Protein AF-G8JPF0-F1 (afdb_monomer_lite)

Secondary structure (DSSP, 8-state):
-----TTSEEEEEEEEEP-----S-TT------EEEEEEEEEEEETT-HHHHHHHHHHHIIIIIGGGBTTEEEEE-TTSEEEEEEEGGGTHHHHHHHHHHHH--GGGGS------

Radius of gyration: 17.13 Å; chains: 1; bounding box: 38×33×63 Å

Sequence (115 aa):
MRAMSADNFYRMMILLEEAIPESKDENIKANATHDFVDEVVLPMQVDELDVLNKWFDKFDEEICLPNEGYIKYEISSDGLIVLMVSQERSSIVNQVKNFVAKNPLDNVLEEPLTD

Foldseek 3Di:
DPPPPLQFWAKEWEWEWEDDPPDVDPPDPPPGDTHTDDMDTAPDGLVPVVLVVVLVVVCCVQQCVVCPPQWDWDDDSSRYIYIYGYPVPPVSVVVVVVSSVVCRSVVVPPPPPDD

Organism: Eremothecium cymbalariae (strain CBS 270.75 / DBVPG 7215 / KCTC 17166 / NRRL Y-17582) (NCBI:txid931890)

InterPro domains:
  IPR015080 Protein of unknown function DUF1892 [PF08987] (4-103)
  IPR035946 YML108W-like superfamily [G3DSA:3.10.20.250] (4-104)
  IPR035946 YML108W-like superfamily [SSF89975] (5-103)

Structure (mmCIF, N/CA/C/O backbone):
data_AF-G8JPF0-F1
#
_entry.id   AF-G8JPF0-F1
#
loop_
_atom_site.group_PDB
_atom_site.id
_atom_site.type_symbol
_atom_site.label_atom_id
_atom_site.label_alt_id
_atom_site.label_comp_id
_atom_site.label_asym_id
_atom_site.label_entity_id
_atom_site.label_seq_id
_atom_site.pdbx_PDB_ins_code
_atom_site.Cartn_x
_atom_site.Cartn_y
_atom_site.Cartn_z
_atom_site.occupancy
_atom_site.B_iso_or_equiv
_atom_site.auth_seq_id
_atom_site.auth_comp_id
_atom_site.auth_asym_id
_atom_site.auth_atom_id
_atom_site.pdbx_PDB_model_num
ATOM 1 N N . MET A 1 1 ? 23.607 -20.120 -13.246 1.00 39.75 1 MET A N 1
ATOM 2 C CA . MET A 1 1 ? 22.231 -19.614 -13.063 1.00 39.75 1 MET A CA 1
ATOM 3 C C . MET A 1 1 ? 22.164 -19.011 -11.676 1.00 39.75 1 MET A C 1
ATOM 5 O O . MET A 1 1 ? 22.312 -19.742 -10.707 1.00 39.75 1 MET A O 1
ATOM 9 N N . ARG A 1 2 ? 22.118 -17.681 -11.582 1.00 42.62 2 ARG A N 1
ATOM 10 C CA . ARG A 1 2 ? 22.054 -16.970 -10.301 1.00 42.62 2 ARG A CA 1
ATOM 11 C C . ARG A 1 2 ? 20.626 -17.153 -9.791 1.00 42.62 2 ARG A C 1
ATOM 13 O O . ARG A 1 2 ? 19.698 -16.890 -10.552 1.00 42.62 2 ARG A O 1
ATOM 20 N N . ALA A 1 3 ? 20.463 -17.699 -8.588 1.00 43.88 3 ALA A N 1
ATOM 21 C CA . ALA A 1 3 ? 19.159 -17.774 -7.947 1.00 43.88 3 ALA A CA 1
ATOM 22 C C . ALA A 1 3 ? 18.575 -16.358 -7.952 1.00 43.88 3 ALA A C 1
ATOM 24 O O . ALA A 1 3 ? 19.210 -15.426 -7.460 1.00 43.88 3 ALA A O 1
ATOM 25 N N . MET A 1 4 ? 17.435 -16.187 -8.614 1.00 47.69 4 MET A N 1
ATOM 26 C CA . MET A 1 4 ? 16.659 -14.958 -8.575 1.00 47.69 4 MET A CA 1
ATOM 27 C C . MET A 1 4 ? 16.060 -14.930 -7.169 1.00 47.69 4 MET A C 1
ATOM 29 O O . MET A 1 4 ? 14.990 -15.482 -6.929 1.00 47.69 4 MET A O 1
ATOM 33 N N . SER A 1 5 ? 16.850 -14.478 -6.195 1.00 49.19 5 SER A N 1
ATOM 34 C CA . SER A 1 5 ? 16.429 -14.436 -4.803 1.00 49.19 5 SER A CA 1
ATOM 35 C C . SER A 1 5 ? 15.229 -13.502 -4.734 1.00 49.19 5 SER A C 1
ATOM 37 O O . SER A 1 5 ? 15.367 -12.307 -4.983 1.00 49.19 5 SER A O 1
ATOM 39 N N . ALA A 1 6 ? 14.061 -14.035 -4.377 1.00 53.44 6 ALA A N 1
ATOM 40 C CA . ALA A 1 6 ? 12.841 -13.275 -4.088 1.00 53.44 6 ALA A CA 1
ATOM 41 C C . ALA A 1 6 ? 12.973 -12.349 -2.849 1.00 53.44 6 ALA A C 1
ATOM 43 O O . ALA A 1 6 ? 11.980 -11.947 -2.246 1.00 53.44 6 ALA A O 1
ATOM 44 N N . ASP A 1 7 ? 14.213 -12.080 -2.446 1.00 58.16 7 ASP A N 1
ATOM 45 C CA . ASP A 1 7 ? 14.653 -11.291 -1.300 1.00 58.16 7 ASP A CA 1
ATOM 46 C C . ASP A 1 7 ? 14.841 -9.815 -1.678 1.00 58.16 7 ASP A C 1
ATOM 48 O O . ASP A 1 7 ? 14.860 -8.955 -0.817 1.00 58.16 7 ASP A O 1
ATOM 52 N N . ASN A 1 8 ? 14.941 -9.514 -2.977 1.00 76.44 8 ASN A N 1
ATOM 53 C CA . ASN A 1 8 ? 15.151 -8.149 -3.460 1.00 76.44 8 ASN A CA 1
ATOM 54 C C . ASN A 1 8 ? 13.866 -7.473 -3.942 1.00 76.44 8 ASN A C 1
ATOM 56 O O . ASN A 1 8 ? 13.963 -6.383 -4.491 1.00 76.44 8 ASN A O 1
ATOM 60 N N . PHE A 1 9 ? 12.700 -8.113 -3.828 1.00 84.12 9 PHE A N 1
ATOM 61 C CA . PHE A 1 9 ? 11.437 -7.550 -4.310 1.00 84.12 9 PHE A CA 1
ATOM 62 C C . PHE A 1 9 ? 10.610 -6.985 -3.167 1.00 84.12 9 PHE A C 1
ATOM 64 O O . PHE A 1 9 ? 10.583 -7.567 -2.081 1.00 84.12 9 PHE A O 1
ATOM 71 N N . TYR A 1 10 ? 9.880 -5.905 -3.440 1.00 86.56 10 TYR A N 1
ATOM 72 C CA . TYR A 1 10 ? 8.945 -5.366 -2.465 1.00 86.56 10 TYR A CA 1
ATOM 73 C C . TYR A 1 10 ? 7.803 -6.346 -2.176 1.00 86.56 10 TYR A C 1
ATOM 75 O O . TYR A 1 10 ? 7.181 -6.901 -3.085 1.00 86.56 10 TYR A O 1
ATOM 83 N N . ARG A 1 11 ? 7.490 -6.527 -0.895 1.00 88.38 11 ARG A N 1
ATOM 84 C CA . ARG A 1 11 ? 6.352 -7.315 -0.418 1.00 88.38 11 ARG A CA 1
ATOM 85 C C . ARG A 1 11 ? 5.371 -6.413 0.283 1.00 88.38 11 ARG A C 1
ATOM 87 O O . ARG A 1 11 ? 5.737 -5.689 1.195 1.00 88.38 11 ARG A O 1
ATOM 94 N N . MET A 1 12 ? 4.126 -6.483 -0.143 1.00 89.62 12 MET A N 1
ATOM 95 C CA . MET A 1 12 ? 3.035 -5.675 0.352 1.00 89.62 12 MET A CA 1
ATOM 96 C C . MET A 1 12 ? 2.098 -6.539 1.187 1.00 89.62 12 MET A C 1
ATOM 98 O O . MET A 1 12 ? 1.372 -7.372 0.653 1.00 89.62 12 MET A O 1
ATOM 102 N N . MET A 1 13 ? 2.117 -6.344 2.499 1.00 91.25 13 MET A N 1
ATOM 103 C CA . MET A 1 13 ? 1.221 -7.007 3.439 1.00 91.25 13 MET A CA 1
ATOM 104 C C . MET A 1 13 ? -0.007 -6.142 3.678 1.00 91.25 13 MET A C 1
ATOM 106 O O . MET A 1 13 ? 0.116 -4.944 3.916 1.00 91.25 13 MET A O 1
ATOM 110 N N . ILE A 1 14 ? -1.186 -6.752 3.647 1.00 90.44 14 ILE A N 1
ATOM 111 C CA . ILE A 1 14 ? -2.457 -6.080 3.896 1.00 90.44 14 ILE A CA 1
ATOM 112 C C . ILE A 1 14 ? -3.019 -6.584 5.223 1.00 90.44 14 ILE A C 1
ATOM 114 O O . ILE A 1 14 ? -3.319 -7.769 5.380 1.00 90.44 14 ILE A O 1
ATOM 118 N N . LEU A 1 15 ? -3.169 -5.660 6.164 1.00 90.38 15 LEU A N 1
ATOM 119 C CA . LEU A 1 15 ? -3.699 -5.870 7.502 1.00 90.38 15 LEU A CA 1
ATOM 120 C C . LEU A 1 15 ? -5.035 -5.138 7.631 1.00 90.38 15 LEU A C 1
ATOM 122 O O . LEU A 1 15 ? -5.150 -3.974 7.240 1.00 90.38 15 LEU A O 1
ATOM 126 N N . LEU A 1 16 ? -6.036 -5.805 8.200 1.00 88.62 16 LEU A N 1
ATOM 127 C CA . LEU A 1 16 ? -7.275 -5.170 8.628 1.00 88.62 16 LEU A CA 1
ATOM 128 C C . LEU A 1 16 ? -7.167 -4.767 10.094 1.00 88.62 16 LEU A C 1
ATOM 130 O O . LEU A 1 16 ? -6.847 -5.587 10.947 1.00 88.62 16 LEU A O 1
ATOM 134 N N . GLU A 1 17 ? -7.437 -3.501 10.379 1.00 82.88 17 GLU A N 1
ATOM 135 C CA . GLU A 1 17 ? -7.507 -2.949 11.725 1.00 82.88 17 GLU A CA 1
ATOM 136 C C . GLU A 1 17 ? -8.971 -2.796 12.133 1.00 82.88 17 GLU A C 1
ATOM 138 O O . GLU A 1 17 ? -9.734 -2.056 11.508 1.00 82.88 17 GLU A O 1
ATOM 143 N N . GLU A 1 18 ? -9.380 -3.472 13.201 1.00 74.88 18 GLU A N 1
ATOM 144 C CA . GLU A 1 18 ? -10.665 -3.185 13.830 1.00 74.88 18 GLU A CA 1
ATOM 145 C C . GLU A 1 18 ? -10.585 -1.891 14.636 1.00 74.88 18 GLU A C 1
ATOM 147 O O . GLU A 1 18 ? -9.824 -1.789 15.600 1.00 74.88 18 GLU A O 1
ATOM 152 N N . ALA A 1 19 ? -11.412 -0.907 14.269 1.00 60.53 19 ALA A N 1
ATOM 153 C CA . ALA A 1 19 ? -11.646 0.255 15.108 1.00 60.53 19 ALA A CA 1
ATOM 154 C C . ALA A 1 19 ? -12.295 -0.224 16.411 1.00 60.53 19 ALA A C 1
ATOM 156 O O . ALA A 1 19 ? -13.474 -0.578 16.449 1.00 60.53 19 ALA A O 1
ATOM 157 N N . ILE A 1 20 ? -11.512 -0.264 17.487 1.00 57.91 20 ILE A N 1
ATOM 158 C CA . ILE A 1 20 ? -12.055 -0.526 18.812 1.00 57.91 20 ILE A CA 1
ATOM 159 C C . ILE A 1 20 ? -12.919 0.691 19.153 1.00 57.91 20 ILE A C 1
ATOM 161 O O . ILE A 1 20 ? -12.377 1.796 19.232 1.00 57.91 20 ILE A O 1
ATOM 165 N N . PRO A 1 21 ? -14.240 0.542 19.361 1.00 52.81 21 PRO A N 1
ATOM 166 C CA . PRO A 1 21 ? -15.032 1.649 19.864 1.00 52.81 21 PRO A CA 1
ATOM 167 C C . PRO A 1 21 ? -14.415 2.068 21.197 1.00 52.81 21 PRO A C 1
ATOM 169 O O . PRO A 1 21 ? -14.295 1.225 22.088 1.00 52.81 21 PRO A O 1
ATOM 172 N N . GLU A 1 22 ? -13.997 3.335 21.317 1.00 49.44 22 GLU A N 1
ATOM 173 C CA . GLU A 1 22 ? -13.528 3.934 22.570 1.00 49.44 22 GLU A CA 1
ATOM 174 C C . GLU A 1 22 ? -14.585 3.696 23.654 1.00 49.44 22 GLU A C 1
ATOM 176 O O . GLU A 1 22 ? -15.542 4.451 23.837 1.00 49.44 22 GLU A O 1
ATOM 181 N N . SER A 1 23 ? -14.446 2.579 24.356 1.00 49.25 23 SER A N 1
ATOM 182 C CA . SER A 1 23 ? -15.268 2.259 25.501 1.00 49.25 23 SER A CA 1
ATOM 183 C C . SER A 1 23 ? -14.740 3.138 26.620 1.00 49.25 23 SER A C 1
ATOM 185 O O . SER A 1 23 ? -13.557 3.086 26.944 1.00 49.25 23 SER A O 1
ATOM 187 N N . LYS A 1 24 ? -15.612 3.961 27.207 1.00 51.59 24 LYS A N 1
ATOM 188 C CA . LYS A 1 24 ? -15.319 4.876 28.329 1.00 51.59 24 LYS A CA 1
ATOM 189 C C . LYS A 1 24 ? -14.908 4.165 29.635 1.00 51.59 24 LYS A C 1
ATOM 191 O O . LYS A 1 24 ? -14.958 4.770 30.701 1.00 51.59 24 LYS A O 1
ATOM 196 N N . ASP A 1 25 ? -14.506 2.903 29.557 1.00 53.41 25 ASP A N 1
ATOM 197 C CA . ASP A 1 25 ? -14.094 2.060 30.667 1.00 53.41 25 ASP A CA 1
ATOM 198 C C . ASP A 1 25 ? -12.577 1.834 30.590 1.00 53.41 25 ASP A C 1
ATOM 200 O O . ASP A 1 25 ? -12.083 1.035 29.795 1.00 53.41 25 ASP A O 1
ATOM 204 N N . GLU A 1 26 ? -11.832 2.520 31.464 1.00 51.06 26 GLU A N 1
ATOM 205 C CA . GLU A 1 26 ? -10.362 2.475 31.613 1.00 51.06 26 GLU A CA 1
ATOM 206 C C . GLU A 1 26 ? -9.782 1.090 32.007 1.00 51.06 26 GLU A C 1
ATOM 208 O O . GLU A 1 26 ? -8.635 0.997 32.445 1.00 51.06 26 GLU A O 1
ATOM 213 N N . ASN A 1 27 ? -10.525 -0.017 31.878 1.00 49.81 27 ASN A N 1
ATOM 214 C CA . ASN A 1 27 ? -10.077 -1.340 32.335 1.00 49.81 27 ASN A CA 1
ATOM 215 C C . ASN A 1 27 ? -10.000 -2.436 31.265 1.00 49.81 27 ASN A C 1
ATOM 217 O O . ASN A 1 27 ? -9.567 -3.543 31.574 1.00 49.81 27 ASN A O 1
ATOM 221 N N . ILE A 1 28 ? -10.342 -2.157 30.006 1.00 48.41 28 ILE A N 1
ATOM 222 C CA . ILE A 1 28 ? -10.168 -3.134 28.926 1.00 48.41 28 ILE A CA 1
ATOM 223 C C . ILE A 1 28 ? -9.146 -2.577 27.941 1.00 48.41 28 ILE A C 1
ATOM 225 O O . ILE A 1 28 ? -9.476 -1.803 27.048 1.00 48.41 28 ILE A O 1
ATOM 229 N N . LYS A 1 29 ? -7.879 -2.988 28.097 1.00 49.88 29 LYS A N 1
ATOM 230 C CA . LYS A 1 29 ? -6.891 -2.936 27.010 1.00 49.88 29 LYS A CA 1
ATOM 231 C C . LYS A 1 29 ? -7.369 -3.893 25.920 1.00 49.88 29 LYS A C 1
ATOM 233 O O . LYS A 1 29 ? -6.955 -5.047 25.868 1.00 49.88 29 LYS A O 1
ATOM 238 N N . ALA A 1 30 ? -8.319 -3.440 25.115 1.00 48.94 30 ALA A N 1
ATOM 239 C CA . ALA A 1 30 ? -8.669 -4.106 23.883 1.00 48.94 30 ALA A CA 1
ATOM 240 C C . ALA A 1 30 ? -7.443 -3.974 22.980 1.00 48.94 30 ALA A C 1
ATOM 242 O O . ALA A 1 30 ? -7.014 -2.875 22.633 1.00 48.94 30 ALA A O 1
ATOM 243 N N . ASN A 1 31 ? -6.799 -5.103 22.718 1.00 51.62 31 ASN A N 1
ATOM 244 C CA . ASN A 1 31 ? -5.681 -5.161 21.799 1.00 51.62 31 ASN A CA 1
ATOM 245 C C . ASN A 1 31 ? -6.259 -4.849 20.417 1.00 51.62 31 ASN A C 1
ATOM 247 O O . ASN A 1 31 ? -7.164 -5.560 19.977 1.00 51.62 31 ASN A O 1
ATOM 251 N N . ALA A 1 32 ? -5.797 -3.776 19.768 1.00 55.16 32 ALA A N 1
ATOM 252 C CA . ALA A 1 32 ? -6.108 -3.548 18.361 1.00 55.16 32 ALA A CA 1
ATOM 253 C C . ALA A 1 32 ? -5.752 -4.839 17.619 1.00 55.16 32 ALA A C 1
ATOM 255 O O . ALA A 1 32 ? -4.619 -5.315 17.711 1.00 55.16 32 ALA A O 1
ATOM 256 N N . THR A 1 33 ? -6.755 -5.480 17.025 1.00 63.41 33 THR A N 1
ATOM 257 C CA . THR A 1 33 ? -6.555 -6.753 16.337 1.00 63.41 33 THR A CA 1
ATOM 258 C C . THR A 1 33 ? -6.214 -6.391 14.902 1.00 63.41 33 THR A C 1
ATOM 260 O O . THR A 1 33 ? -7.056 -5.861 14.180 1.00 63.41 33 THR A O 1
ATOM 263 N N . HIS A 1 34 ? -4.942 -6.567 14.540 1.00 73.69 34 HIS A N 1
ATOM 264 C CA . HIS A 1 34 ? -4.470 -6.459 13.163 1.00 73.69 34 HIS A CA 1
ATOM 265 C C . HIS A 1 34 ? -4.588 -7.835 12.526 1.00 73.69 34 HIS A C 1
ATOM 267 O O . HIS A 1 34 ? -3.740 -8.701 12.750 1.00 73.69 34 HIS A O 1
ATOM 273 N N . ASP A 1 35 ? -5.663 -8.052 11.778 1.00 80.69 35 ASP A N 1
ATOM 274 C CA . ASP A 1 35 ? -5.904 -9.329 11.120 1.00 80.69 35 ASP A CA 1
ATOM 275 C C . ASP A 1 35 ? -5.185 -9.350 9.769 1.00 80.69 35 ASP A C 1
ATOM 277 O O . ASP A 1 35 ? -5.361 -8.458 8.933 1.00 80.69 35 ASP A O 1
ATOM 281 N N . PHE A 1 36 ? -4.321 -10.343 9.560 1.00 86.19 36 PHE A N 1
ATOM 282 C CA . PHE A 1 36 ? -3.624 -10.501 8.289 1.00 86.19 36 PHE A CA 1
ATOM 283 C C . PHE A 1 36 ? -4.605 -10.972 7.220 1.00 86.19 36 PHE A C 1
ATOM 285 O O . PHE A 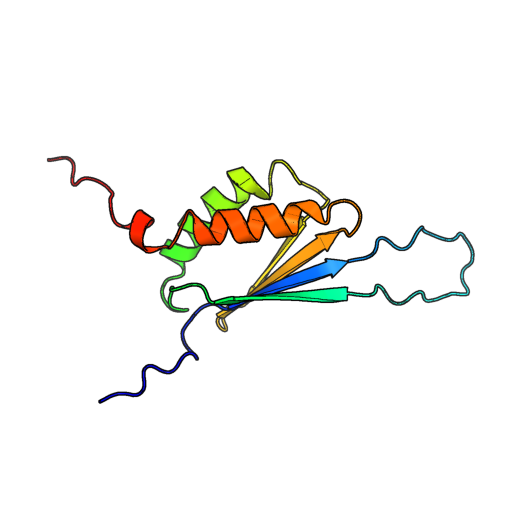1 36 ? -5.185 -12.051 7.331 1.00 86.19 36 PHE A O 1
ATOM 292 N N . VAL A 1 37 ? -4.746 -10.182 6.157 1.00 87.12 37 VAL A N 1
ATOM 293 C CA . VAL A 1 37 ? -5.659 -10.513 5.063 1.00 87.12 37 VAL A CA 1
ATOM 294 C C . VAL A 1 37 ? -4.937 -11.170 3.910 1.00 87.12 37 VAL A C 1
ATOM 296 O O . VAL A 1 37 ? -5.402 -12.183 3.394 1.00 87.12 37 VAL A O 1
ATOM 299 N N . ASP A 1 38 ? -3.853 -10.552 3.449 1.00 85.69 38 ASP A N 1
ATOM 300 C CA . ASP A 1 38 ? -3.199 -10.967 2.217 1.00 85.69 38 ASP A CA 1
ATOM 301 C C . ASP A 1 38 ? -1.774 -10.424 2.114 1.00 85.69 38 ASP A C 1
ATOM 303 O O . ASP A 1 38 ? -1.416 -9.429 2.748 1.00 85.69 38 ASP A O 1
ATOM 307 N N . GLU A 1 39 ? -0.981 -11.061 1.259 1.00 87.31 39 GLU A N 1
ATOM 308 C CA . GLU A 1 39 ? 0.353 -10.613 0.880 1.00 87.31 39 GLU A CA 1
ATOM 309 C C . GLU A 1 39 ? 0.445 -10.580 -0.643 1.00 87.31 39 GLU A C 1
ATOM 311 O O . GLU A 1 39 ? 0.089 -11.541 -1.327 1.00 87.31 39 GLU A O 1
ATOM 316 N N . VAL A 1 40 ? 0.965 -9.475 -1.170 1.00 85.75 40 VAL A N 1
ATOM 317 C CA . VAL A 1 40 ? 1.195 -9.285 -2.596 1.00 85.75 40 VAL A CA 1
ATOM 318 C C . VAL A 1 40 ? 2.660 -8.951 -2.824 1.00 85.75 40 VAL A C 1
ATOM 320 O O . VAL A 1 40 ? 3.190 -7.997 -2.263 1.00 85.75 40 VAL A O 1
ATOM 323 N N . VAL A 1 41 ? 3.332 -9.727 -3.668 1.00 85.06 41 VAL A N 1
ATOM 324 C CA . VAL A 1 41 ? 4.705 -9.425 -4.082 1.00 85.06 41 VAL A CA 1
ATOM 325 C C . VAL A 1 41 ? 4.648 -8.491 -5.281 1.00 85.06 41 VAL A C 1
ATOM 327 O O . VAL A 1 41 ? 4.047 -8.825 -6.305 1.00 85.06 41 VAL A O 1
ATOM 330 N N . LEU A 1 42 ? 5.269 -7.323 -5.160 1.00 82.75 42 LEU A N 1
ATOM 331 C CA . LEU A 1 42 ? 5.380 -6.379 -6.260 1.00 82.75 42 LEU A CA 1
ATOM 332 C C . LEU A 1 42 ? 6.583 -6.766 -7.139 1.00 82.75 42 LEU A C 1
ATOM 334 O O . LEU A 1 42 ? 7.655 -7.065 -6.610 1.00 82.75 42 LEU A O 1
ATOM 338 N N . PRO A 1 43 ? 6.457 -6.746 -8.478 1.00 77.50 43 PRO A N 1
ATOM 339 C CA . PRO A 1 43 ? 7.536 -7.090 -9.408 1.00 77.50 43 PRO A CA 1
ATOM 340 C C . PRO A 1 43 ? 8.576 -5.961 -9.548 1.00 77.50 43 PRO A C 1
ATOM 342 O O . PRO A 1 43 ? 8.973 -5.614 -10.652 1.00 77.50 43 PRO A O 1
ATOM 345 N N . MET A 1 44 ? 9.000 -5.369 -8.435 1.00 77.81 44 MET A N 1
ATOM 346 C CA . MET A 1 44 ? 9.947 -4.255 -8.375 1.00 77.81 44 MET A CA 1
ATOM 347 C C . MET A 1 44 ? 11.023 -4.500 -7.338 1.00 77.81 44 MET A C 1
ATOM 349 O O . MET A 1 44 ? 10.747 -5.065 -6.275 1.00 77.81 44 MET A O 1
ATOM 353 N N . GLN A 1 45 ? 12.235 -4.056 -7.637 1.00 82.31 45 GLN A N 1
ATOM 354 C CA . GLN A 1 45 ? 13.358 -4.268 -6.745 1.00 82.31 45 GLN A CA 1
ATOM 355 C C . GLN A 1 45 ? 13.439 -3.187 -5.667 1.00 82.31 45 GLN A C 1
ATOM 357 O O . GLN A 1 45 ? 13.066 -2.040 -5.889 1.00 82.31 45 GLN A O 1
ATOM 362 N N . VAL A 1 46 ? 13.985 -3.545 -4.505 1.00 81.25 46 VAL A N 1
ATOM 363 C CA . VAL A 1 46 ? 14.259 -2.615 -3.393 1.00 81.25 46 VAL A CA 1
ATOM 364 C C . VAL A 1 46 ? 15.187 -1.457 -3.771 1.00 81.25 46 VAL A C 1
ATOM 366 O O . VAL A 1 46 ? 15.158 -0.410 -3.135 1.00 81.25 46 VAL A O 1
ATOM 369 N N . ASP A 1 47 ? 15.976 -1.624 -4.834 1.00 81.25 47 ASP A N 1
ATOM 370 C CA . ASP A 1 47 ? 16.860 -0.592 -5.388 1.00 81.25 47 ASP A CA 1
ATOM 371 C C . ASP A 1 47 ? 16.098 0.443 -6.250 1.00 81.25 47 ASP A C 1
ATOM 373 O O . ASP A 1 47 ? 16.596 1.534 -6.508 1.00 81.25 47 ASP A O 1
ATOM 377 N N . GLU A 1 48 ? 14.859 0.145 -6.659 1.00 81.25 48 GLU A N 1
ATOM 378 C CA . GLU A 1 48 ? 14.047 0.958 -7.578 1.00 81.25 48 GLU A CA 1
ATOM 379 C C . GLU A 1 48 ? 13.083 1.907 -6.838 1.00 81.25 48 GLU A C 1
ATOM 381 O O . GLU A 1 48 ? 11.892 1.997 -7.153 1.00 81.25 48 GLU A O 1
ATOM 386 N N . LEU A 1 49 ? 13.594 2.643 -5.845 1.00 81.38 49 LEU A N 1
ATOM 387 C CA . LEU A 1 49 ? 12.805 3.585 -5.034 1.00 81.38 49 LEU A CA 1
ATOM 388 C C . LEU A 1 49 ? 12.120 4.686 -5.863 1.00 81.38 49 LEU A C 1
ATOM 390 O O . LEU A 1 49 ? 11.012 5.101 -5.535 1.00 81.38 49 LEU A O 1
ATOM 394 N N . ASP A 1 50 ? 12.737 5.160 -6.946 1.00 84.00 50 ASP A N 1
ATOM 395 C CA . ASP A 1 50 ? 12.124 6.158 -7.833 1.00 84.00 50 ASP A CA 1
ATOM 396 C C . ASP A 1 50 ? 10.874 5.616 -8.541 1.00 84.00 50 ASP A C 1
ATOM 398 O O . ASP A 1 50 ? 9.861 6.309 -8.660 1.00 84.00 50 ASP A O 1
ATOM 402 N N . VAL A 1 51 ? 10.928 4.356 -8.983 1.00 83.44 51 VAL A N 1
ATOM 403 C CA . VAL A 1 51 ? 9.789 3.671 -9.610 1.00 83.44 51 VAL A CA 1
ATOM 404 C C . VAL A 1 51 ? 8.701 3.419 -8.568 1.00 83.44 51 VAL A C 1
ATOM 406 O O . VAL A 1 51 ? 7.522 3.632 -8.854 1.00 83.44 51 VAL A O 1
ATOM 409 N N . LEU A 1 52 ? 9.099 3.040 -7.347 1.00 85.06 52 LEU A N 1
ATOM 410 C CA . LEU A 1 52 ? 8.203 2.922 -6.198 1.00 85.06 52 LEU A CA 1
ATOM 411 C C . LEU A 1 52 ? 7.450 4.207 -5.938 1.00 85.06 52 LEU A C 1
ATOM 413 O O . LEU A 1 52 ? 6.229 4.163 -5.900 1.00 85.06 52 LEU A O 1
ATOM 417 N N . ASN A 1 53 ? 8.146 5.334 -5.823 1.00 85.62 53 ASN A N 1
ATOM 418 C CA . ASN A 1 53 ? 7.507 6.616 -5.558 1.00 85.62 53 ASN A CA 1
ATOM 419 C C . ASN A 1 53 ? 6.482 6.957 -6.645 1.00 85.62 53 ASN A C 1
ATOM 421 O O . ASN A 1 53 ? 5.330 7.201 -6.314 1.00 85.62 53 ASN A O 1
ATOM 425 N N . LYS A 1 54 ? 6.837 6.837 -7.933 1.00 87.50 54 LYS A N 1
ATOM 426 C CA . LYS A 1 54 ? 5.893 7.087 -9.041 1.00 87.50 54 LYS A CA 1
ATOM 427 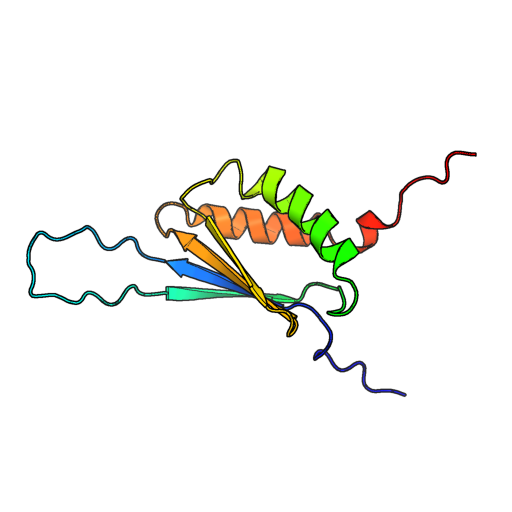C C . LYS A 1 54 ? 4.671 6.161 -9.017 1.00 87.50 54 LYS A C 1
ATOM 429 O O . LYS A 1 54 ? 3.565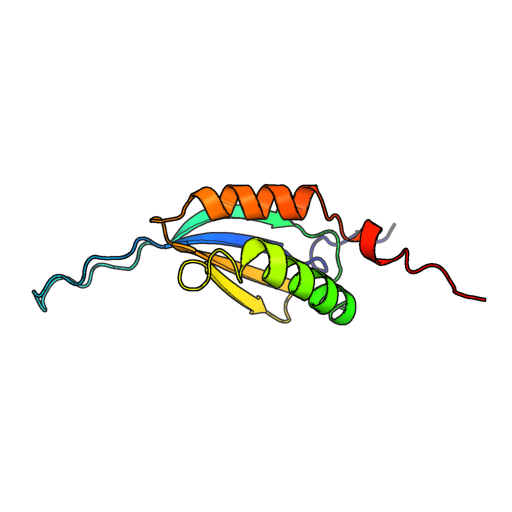 6.569 -9.371 1.00 87.50 54 LYS A O 1
ATOM 434 N N . TRP A 1 55 ? 4.867 4.890 -8.670 1.00 87.38 55 TRP A N 1
ATOM 435 C CA . TRP A 1 55 ? 3.770 3.932 -8.543 1.00 87.38 55 TRP A CA 1
ATOM 436 C C . TRP A 1 55 ? 2.892 4.258 -7.331 1.00 87.38 55 TRP A C 1
ATOM 438 O O . TRP A 1 55 ? 1.665 4.216 -7.432 1.00 87.38 55 TRP A O 1
ATOM 448 N N . PHE A 1 56 ? 3.516 4.636 -6.213 1.00 87.94 56 PHE A N 1
ATOM 449 C CA . PHE A 1 56 ? 2.835 5.041 -4.991 1.00 87.94 56 PHE A CA 1
ATOM 450 C C . PHE A 1 56 ? 2.087 6.361 -5.146 1.00 87.94 56 PHE A C 1
ATOM 452 O O . PHE A 1 56 ? 1.010 6.463 -4.585 1.00 87.94 56 PHE A O 1
ATOM 459 N N . ASP A 1 57 ? 2.564 7.313 -5.949 1.00 89.19 57 ASP A N 1
ATOM 460 C CA . ASP A 1 57 ? 1.816 8.535 -6.281 1.00 89.19 57 ASP A CA 1
ATOM 461 C C . ASP A 1 57 ? 0.457 8.188 -6.914 1.00 89.19 57 ASP A C 1
ATOM 463 O O . ASP A 1 57 ? -0.586 8.687 -6.496 1.00 89.19 57 ASP A O 1
ATOM 467 N N . LYS A 1 58 ? 0.440 7.248 -7.872 1.00 89.25 58 LYS A N 1
ATOM 468 C CA . LYS A 1 58 ? -0.811 6.759 -8.483 1.00 89.25 58 LYS A CA 1
ATOM 469 C C . LYS A 1 58 ? -1.672 5.977 -7.499 1.00 89.25 58 LYS A C 1
ATOM 471 O O . LYS A 1 58 ? -2.896 6.086 -7.530 1.00 89.25 58 LYS A O 1
ATOM 476 N N . PHE A 1 59 ? -1.040 5.154 -6.665 1.00 89.50 59 PHE A N 1
ATOM 477 C CA . PHE A 1 59 ? -1.739 4.427 -5.611 1.00 89.50 59 PHE A CA 1
ATOM 478 C C . PHE A 1 59 ? -2.400 5.399 -4.631 1.00 89.50 59 PHE A C 1
ATOM 480 O O . PHE A 1 59 ? -3.536 5.173 -4.221 1.00 89.50 59 PHE A O 1
ATOM 487 N N . ASP A 1 60 ? -1.720 6.491 -4.291 1.00 89.31 60 ASP A N 1
ATOM 488 C CA . ASP A 1 60 ? -2.235 7.503 -3.387 1.00 89.31 60 ASP A CA 1
ATOM 489 C C . ASP A 1 60 ? -3.440 8.214 -4.007 1.00 89.31 60 ASP A C 1
ATOM 491 O O . ASP A 1 60 ? -4.509 8.239 -3.398 1.00 89.31 60 ASP A O 1
ATOM 495 N N . GLU A 1 61 ? -3.334 8.655 -5.264 1.00 89.88 61 GLU A N 1
ATOM 496 C CA . GLU A 1 61 ? -4.449 9.288 -5.979 1.00 89.88 61 GLU A CA 1
ATOM 497 C C . GLU A 1 61 ? -5.686 8.384 -6.117 1.00 89.88 61 GLU A C 1
ATOM 499 O O . GLU A 1 61 ? -6.812 8.836 -5.899 1.00 89.88 61 GLU A O 1
ATOM 504 N N . GLU A 1 62 ? -5.501 7.110 -6.474 1.00 89.31 62 GLU A N 1
ATOM 505 C CA . GLU A 1 62 ? -6.617 6.195 -6.749 1.00 89.31 62 GLU A CA 1
ATOM 506 C C . GLU A 1 62 ? -7.168 5.500 -5.501 1.00 89.31 62 GLU A C 1
ATOM 508 O O . GLU A 1 62 ? -8.353 5.162 -5.460 1.00 89.31 62 GLU A O 1
ATOM 513 N N . ILE A 1 63 ? -6.328 5.238 -4.496 1.00 90.75 63 ILE A N 1
ATOM 514 C CA . ILE A 1 63 ? -6.698 4.457 -3.313 1.00 90.75 63 ILE A CA 1
ATOM 515 C C . ILE A 1 63 ? -6.650 5.307 -2.047 1.00 90.75 63 ILE A C 1
ATOM 517 O O . ILE A 1 63 ? -7.641 5.316 -1.315 1.00 90.75 63 ILE A O 1
ATOM 521 N N . CYS A 1 64 ? -5.555 6.006 -1.753 1.00 88.88 64 CYS A N 1
ATOM 522 C CA . CYS A 1 64 ? -5.425 6.719 -0.479 1.00 88.88 64 CYS A CA 1
ATOM 523 C C . CYS A 1 64 ? -6.352 7.931 -0.388 1.00 88.88 64 CYS A C 1
ATOM 525 O O . CYS A 1 64 ? -7.149 7.986 0.543 1.00 88.88 64 CYS A O 1
ATOM 527 N N . LEU A 1 65 ? -6.331 8.847 -1.360 1.00 88.31 65 LEU A N 1
ATOM 528 C CA . LEU A 1 65 ? -7.177 10.045 -1.384 1.00 88.31 65 LEU A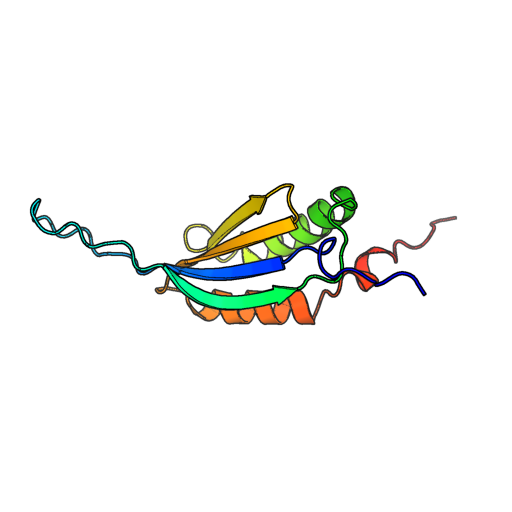 CA 1
ATOM 529 C C . LEU A 1 65 ? -8.681 9.738 -1.213 1.00 88.31 65 LEU A C 1
ATOM 531 O O . LEU A 1 65 ? -9.316 10.334 -0.340 1.00 88.31 65 LEU A O 1
ATOM 535 N N . PRO A 1 66 ? -9.304 8.793 -1.954 1.00 89.75 66 PRO A N 1
ATOM 536 C CA . PRO A 1 66 ? -10.731 8.490 -1.772 1.00 89.75 66 PRO A CA 1
ATOM 537 C C . PRO A 1 66 ? -11.056 7.728 -0.476 1.00 89.75 66 PRO A C 1
ATOM 539 O O . PRO A 1 66 ? -12.234 7.580 -0.112 1.00 89.75 66 PRO A O 1
ATOM 542 N N . ASN A 1 67 ? -10.039 7.205 0.208 1.00 87.81 67 ASN A N 1
ATOM 543 C CA . ASN A 1 67 ? -10.173 6.437 1.441 1.00 87.81 67 ASN A CA 1
ATOM 544 C C . ASN A 1 67 ? -9.396 7.065 2.612 1.00 87.81 67 ASN A C 1
ATOM 546 O O . ASN A 1 67 ? -9.103 6.369 3.588 1.00 87.81 67 ASN A O 1
ATOM 550 N N . GLU A 1 68 ? -9.092 8.364 2.531 1.00 86.00 68 GLU A N 1
ATOM 551 C CA . GLU A 1 68 ? -8.295 9.090 3.518 1.00 86.00 68 GLU A CA 1
ATOM 552 C C . GLU A 1 68 ? -8.871 8.886 4.930 1.00 86.00 68 GLU A C 1
ATOM 554 O O . GLU A 1 68 ? -10.084 8.946 5.147 1.00 86.00 68 GLU A O 1
ATOM 559 N N . GLY A 1 69 ? -8.001 8.564 5.890 1.00 84.94 69 GLY A N 1
ATOM 560 C CA . GLY A 1 69 ? -8.379 8.251 7.273 1.00 84.94 69 GLY A CA 1
ATOM 561 C C . GLY A 1 69 ? -8.764 6.789 7.539 1.00 84.94 69 GLY A C 1
ATOM 562 O O . GLY A 1 69 ? -8.746 6.373 8.696 1.00 84.94 69 GLY A O 1
ATOM 563 N N . TYR A 1 70 ? -9.034 5.988 6.502 1.00 88.06 70 TYR A N 1
ATOM 564 C CA . TYR A 1 70 ? -9.358 4.555 6.618 1.00 88.06 70 TYR A CA 1
ATOM 565 C C . TYR A 1 70 ? -8.256 3.627 6.102 1.00 88.06 70 TYR A C 1
ATOM 567 O O . TYR A 1 70 ? -8.343 2.415 6.288 1.00 88.06 70 TYR A O 1
ATOM 575 N N . ILE A 1 71 ? -7.238 4.177 5.448 1.00 88.88 71 ILE A N 1
ATOM 576 C CA . ILE A 1 71 ? -6.062 3.455 4.974 1.00 88.88 71 ILE A CA 1
ATOM 577 C C . ILE A 1 71 ? -4.806 4.176 5.451 1.00 88.88 71 ILE A C 1
ATOM 579 O O . ILE A 1 71 ? -4.721 5.402 5.416 1.00 88.88 71 ILE A O 1
ATOM 583 N N . LYS A 1 72 ? -3.834 3.399 5.916 1.00 89.38 72 LYS A N 1
ATOM 584 C CA . LYS A 1 72 ? -2.474 3.835 6.224 1.00 89.38 72 LYS A CA 1
ATOM 585 C C . LYS A 1 72 ? -1.515 2.843 5.591 1.00 89.38 72 LYS A C 1
ATOM 587 O O . LYS A 1 72 ? -1.846 1.667 5.452 1.00 89.38 72 LYS A O 1
ATOM 592 N N . TYR A 1 73 ? -0.327 3.298 5.239 1.00 89.94 73 TYR A N 1
ATOM 593 C CA . TYR A 1 73 ? 0.718 2.424 4.739 1.00 89.94 73 TYR A CA 1
ATOM 594 C C . TYR A 1 73 ? 2.068 2.818 5.326 1.00 89.94 73 TYR A C 1
ATOM 596 O O . TYR A 1 73 ? 2.310 3.981 5.640 1.00 89.94 73 TYR A O 1
ATOM 604 N N . GLU A 1 74 ? 2.941 1.834 5.479 1.00 89.06 74 GLU A N 1
ATOM 605 C CA . GLU A 1 74 ? 4.315 2.006 5.924 1.00 89.06 74 GLU A CA 1
ATOM 606 C C . GLU A 1 74 ? 5.239 1.311 4.928 1.00 89.06 74 GLU A C 1
ATOM 608 O O . GLU A 1 74 ? 5.005 0.162 4.558 1.00 89.06 74 GLU A O 1
ATOM 613 N N . ILE A 1 75 ? 6.271 2.017 4.470 1.00 87.56 75 ILE A N 1
ATOM 614 C CA . ILE A 1 75 ? 7.252 1.503 3.514 1.00 87.56 75 ILE A CA 1
ATOM 615 C C . ILE A 1 75 ? 8.588 1.407 4.239 1.00 87.56 75 ILE A C 1
ATOM 617 O O . ILE A 1 75 ? 9.150 2.409 4.678 1.00 87.56 75 ILE A O 1
ATOM 621 N N . SER A 1 76 ? 9.104 0.192 4.350 1.00 85.88 76 SER A N 1
ATOM 622 C CA . SER A 1 76 ? 10.418 -0.101 4.906 1.00 85.88 76 SER A CA 1
ATOM 623 C C . SER A 1 76 ? 11.457 -0.196 3.794 1.00 85.88 76 SER A C 1
ATOM 625 O O . SER A 1 76 ? 11.227 -0.816 2.755 1.00 85.88 76 SER A O 1
ATOM 627 N N . SER A 1 77 ? 12.647 0.350 4.045 1.00 77.56 77 SER A N 1
ATOM 628 C CA . SER A 1 77 ? 13.795 0.279 3.127 1.00 77.56 77 SER A CA 1
ATOM 629 C C . SER A 1 77 ? 14.287 -1.148 2.856 1.00 77.56 77 SER A C 1
ATOM 631 O O . SER A 1 77 ? 15.019 -1.364 1.900 1.00 77.56 77 SER A O 1
ATOM 633 N N . ASP A 1 78 ? 13.874 -2.113 3.680 1.00 82.75 78 ASP A N 1
ATOM 634 C CA . ASP A 1 78 ? 14.192 -3.540 3.544 1.00 82.75 78 ASP A CA 1
ATOM 635 C C . ASP A 1 78 ? 13.302 -4.262 2.511 1.00 82.75 78 ASP A C 1
ATOM 637 O O . ASP A 1 78 ? 13.412 -5.466 2.320 1.00 82.75 78 ASP A O 1
ATOM 641 N N . GLY A 1 79 ? 12.387 -3.546 1.847 1.00 83.50 79 GLY A N 1
ATOM 642 C CA . GLY A 1 79 ? 11.485 -4.139 0.859 1.00 83.50 79 GLY A CA 1
ATOM 643 C C . GLY A 1 79 ? 10.131 -4.573 1.404 1.00 83.50 79 GLY A C 1
ATOM 644 O O . GLY A 1 79 ? 9.395 -5.277 0.722 1.00 83.50 79 GLY A O 1
ATOM 645 N N . LEU A 1 80 ? 9.764 -4.157 2.614 1.00 88.00 80 LEU A N 1
ATOM 646 C CA . LEU A 1 80 ? 8.460 -4.468 3.197 1.00 88.00 80 LEU A CA 1
ATOM 647 C C . LEU A 1 80 ? 7.537 -3.252 3.133 1.00 88.00 80 LEU A C 1
ATOM 649 O O . LEU A 1 80 ? 7.899 -2.164 3.565 1.00 88.00 80 LEU A O 1
ATOM 653 N N . ILE A 1 81 ? 6.329 -3.450 2.629 1.00 89.75 81 ILE A N 1
ATOM 654 C CA . ILE A 1 81 ? 5.244 -2.478 2.610 1.00 89.75 81 ILE A CA 1
ATOM 655 C C . ILE A 1 81 ? 4.125 -3.056 3.465 1.00 89.75 81 ILE A C 1
ATOM 657 O O . ILE A 1 81 ? 3.664 -4.166 3.218 1.00 89.75 81 ILE A O 1
ATOM 661 N N . VAL A 1 82 ? 3.660 -2.309 4.455 1.00 90.56 82 VAL A N 1
ATOM 662 C CA . VAL A 1 82 ? 2.562 -2.721 5.329 1.00 90.56 82 VAL A CA 1
ATOM 663 C C . VAL A 1 82 ? 1.400 -1.768 5.126 1.00 90.56 82 VAL A C 1
ATOM 665 O O . VAL A 1 82 ? 1.517 -0.585 5.414 1.00 90.56 82 VAL A O 1
ATOM 668 N N . LEU A 1 83 ? 0.273 -2.275 4.640 1.00 90.62 83 LEU A N 1
ATOM 669 C CA . LEU A 1 83 ? -0.987 -1.554 4.523 1.00 90.62 83 LEU A CA 1
ATOM 670 C C . LEU A 1 83 ? -1.882 -1.910 5.696 1.00 90.62 83 LEU A C 1
ATOM 672 O O . LEU A 1 83 ? -2.202 -3.073 5.912 1.00 90.62 83 LEU A O 1
ATOM 676 N N . MET A 1 84 ? -2.324 -0.893 6.415 1.00 89.38 84 MET A N 1
ATOM 677 C CA . MET A 1 84 ? -3.297 -0.992 7.490 1.00 89.38 84 MET A CA 1
ATOM 678 C C . MET A 1 84 ? -4.600 -0.373 7.000 1.00 89.38 84 MET A C 1
ATOM 680 O O . MET A 1 84 ? -4.681 0.827 6.739 1.00 89.38 84 MET A O 1
ATOM 684 N N . VAL A 1 85 ? -5.618 -1.207 6.841 1.00 89.75 85 VAL A N 1
ATOM 685 C CA . VAL A 1 85 ? -6.938 -0.825 6.345 1.00 89.75 85 VAL A CA 1
ATOM 686 C C . VAL A 1 85 ? -7.936 -0.974 7.481 1.00 89.75 85 VAL A C 1
ATOM 688 O O . VAL A 1 85 ? -8.003 -2.023 8.104 1.00 89.75 85 VAL A O 1
ATOM 691 N N . SER A 1 86 ? -8.754 0.038 7.741 1.00 88.50 86 SER A N 1
ATOM 692 C CA . SER A 1 86 ? -9.823 -0.077 8.733 1.00 88.50 86 SER A CA 1
ATOM 693 C C . SER A 1 86 ? -10.863 -1.114 8.292 1.00 88.50 86 SER A C 1
ATOM 695 O O . SER A 1 86 ? -11.329 -1.100 7.148 1.00 88.50 86 SER A O 1
ATOM 697 N N . GLN A 1 87 ? -11.285 -1.985 9.211 1.00 83.81 87 GLN A N 1
ATOM 698 C CA . GLN A 1 87 ? -12.334 -2.981 8.982 1.00 83.81 87 GLN A CA 1
ATOM 699 C C . GLN A 1 87 ? -13.650 -2.344 8.524 1.00 83.81 87 GLN A C 1
ATOM 701 O O . GLN A 1 87 ? -14.376 -2.942 7.725 1.00 83.81 87 GLN A O 1
ATOM 706 N N . GLU A 1 88 ? -13.920 -1.102 8.937 1.00 83.81 88 GLU A N 1
ATOM 707 C CA . GLU A 1 88 ? -15.075 -0.322 8.480 1.00 83.81 88 GLU A CA 1
ATOM 708 C C . GLU A 1 88 ? -15.104 -0.141 6.955 1.00 83.81 88 GLU A C 1
ATOM 710 O O . GLU A 1 88 ? -16.175 -0.061 6.351 1.00 83.81 88 GLU A O 1
ATOM 715 N N . ARG A 1 89 ? -13.930 -0.122 6.313 1.00 84.19 89 ARG A N 1
ATOM 716 C CA . ARG A 1 89 ? -13.769 -0.058 4.859 1.00 84.19 89 ARG A CA 1
ATOM 717 C C . ARG A 1 89 ? -12.917 -1.212 4.327 1.00 84.19 89 ARG A C 1
ATOM 719 O O . ARG A 1 89 ? -12.043 -1.022 3.484 1.00 84.19 89 ARG A O 1
ATOM 726 N N . SER A 1 90 ? -13.254 -2.441 4.709 1.00 84.06 90 SER A N 1
ATOM 727 C CA . SER A 1 90 ? -12.625 -3.653 4.153 1.00 84.06 90 SER A CA 1
ATOM 728 C C . SER A 1 90 ? -12.670 -3.745 2.615 1.00 84.06 90 SER A C 1
ATOM 730 O O . SER A 1 90 ? -11.795 -4.356 2.004 1.00 84.06 90 SER A O 1
ATOM 732 N N . SER A 1 91 ? -13.611 -3.059 1.954 1.00 87.50 91 SER A N 1
ATOM 733 C CA . SER A 1 91 ? -13.653 -2.913 0.490 1.00 87.50 91 SER A CA 1
ATOM 734 C C . SER A 1 91 ? -12.382 -2.298 -0.115 1.00 87.50 91 SER A C 1
ATOM 736 O O . SER A 1 91 ? -12.094 -2.547 -1.285 1.00 87.50 91 SER A O 1
ATOM 738 N N . ILE A 1 92 ? -11.607 -1.525 0.653 1.00 89.50 92 ILE A N 1
ATOM 739 C CA . ILE A 1 92 ? -10.304 -0.985 0.235 1.00 89.50 92 ILE A CA 1
ATOM 740 C C . ILE A 1 92 ? -9.341 -2.113 -0.122 1.00 89.50 92 ILE A C 1
ATOM 742 O O . ILE A 1 92 ? -8.644 -2.001 -1.123 1.00 89.50 92 ILE A O 1
ATOM 746 N N . VAL A 1 93 ? -9.357 -3.236 0.602 1.00 88.00 93 VAL A N 1
ATOM 747 C CA . VAL A 1 93 ? -8.490 -4.387 0.304 1.00 88.00 93 VAL A CA 1
ATOM 748 C C . VAL A 1 93 ? -8.694 -4.872 -1.132 1.00 88.00 93 VAL A C 1
ATOM 750 O O . VAL A 1 93 ? -7.735 -5.122 -1.858 1.00 88.00 93 VAL A O 1
ATOM 753 N N . ASN A 1 94 ? -9.948 -4.945 -1.581 1.00 88.94 94 ASN A N 1
ATOM 754 C CA . ASN A 1 94 ? -10.258 -5.331 -2.956 1.00 88.94 94 ASN A CA 1
ATOM 755 C C . ASN A 1 94 ? -9.807 -4.269 -3.965 1.00 88.94 94 ASN A C 1
ATOM 757 O O . ASN A 1 94 ? -9.380 -4.618 -5.063 1.00 88.94 94 ASN A O 1
ATOM 761 N N . GLN A 1 95 ? -9.876 -2.984 -3.606 1.00 90.12 95 GLN A N 1
ATOM 762 C CA . GLN A 1 95 ? -9.366 -1.901 -4.449 1.00 90.12 95 GLN A CA 1
ATOM 763 C C . GLN A 1 95 ? -7.844 -1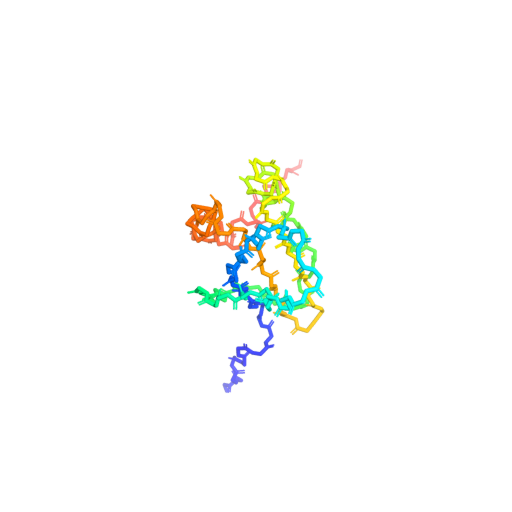.984 -4.598 1.00 90.12 95 GLN A C 1
ATOM 765 O O . GLN A 1 95 ? -7.364 -1.939 -5.724 1.00 90.12 95 GLN A O 1
ATOM 770 N N . VAL A 1 96 ? -7.108 -2.213 -3.506 1.00 88.62 96 VAL A N 1
ATOM 771 C CA . VAL A 1 96 ? -5.652 -2.432 -3.515 1.00 88.62 96 VAL A CA 1
ATOM 772 C C . VAL A 1 96 ? -5.297 -3.618 -4.407 1.00 88.62 96 VAL A C 1
ATOM 774 O O . VAL A 1 96 ? -4.505 -3.474 -5.333 1.00 88.62 96 VAL A O 1
ATOM 777 N N . LYS A 1 97 ? -5.930 -4.779 -4.195 1.00 87.25 97 LYS A N 1
ATOM 778 C CA . LYS A 1 97 ? -5.691 -5.980 -5.013 1.00 87.25 97 LYS A CA 1
ATOM 779 C C . LYS A 1 97 ? -5.954 -5.721 -6.497 1.00 87.25 97 LYS A C 1
ATOM 781 O O . LYS A 1 97 ? -5.151 -6.102 -7.346 1.00 87.25 97 LYS A O 1
ATOM 786 N N . ASN A 1 98 ? -7.051 -5.034 -6.813 1.00 89.69 98 ASN A N 1
ATOM 787 C CA . ASN A 1 98 ? -7.377 -4.658 -8.185 1.00 89.69 98 ASN A CA 1
ATOM 788 C C . ASN A 1 98 ? -6.379 -3.652 -8.767 1.00 89.69 98 ASN A C 1
ATOM 790 O O . ASN A 1 98 ? -6.045 -3.759 -9.943 1.00 89.69 98 ASN A O 1
ATOM 794 N N . PHE A 1 99 ? -5.908 -2.688 -7.976 1.00 88.69 99 PHE A N 1
ATOM 795 C CA . PHE A 1 99 ? -4.928 -1.697 -8.407 1.00 88.69 99 PHE A CA 1
ATOM 796 C C . PHE A 1 99 ? -3.592 -2.358 -8.731 1.00 88.69 99 PHE A C 1
ATOM 798 O O . PHE A 1 99 ? -3.068 -2.141 -9.820 1.00 88.69 99 PHE A O 1
ATOM 805 N N . VAL A 1 100 ? -3.086 -3.221 -7.846 1.00 85.62 100 VAL A N 1
ATOM 806 C CA . VAL A 1 100 ? -1.835 -3.957 -8.073 1.00 85.62 100 VAL A CA 1
ATOM 807 C C . VAL A 1 100 ? -1.951 -4.868 -9.300 1.00 85.62 100 VAL A C 1
ATOM 809 O O . VAL A 1 100 ? -1.032 -4.928 -10.111 1.00 85.62 100 VAL A O 1
ATOM 812 N N . ALA A 1 101 ? -3.101 -5.523 -9.494 1.00 84.56 101 ALA A N 1
ATOM 813 C CA . ALA A 1 101 ? -3.343 -6.359 -10.670 1.00 84.56 101 ALA A CA 1
ATOM 814 C C . ALA A 1 101 ? -3.443 -5.559 -11.985 1.00 84.56 101 ALA A C 1
ATOM 816 O O . ALA A 1 101 ? -3.056 -6.065 -13.037 1.00 84.56 101 ALA A O 1
ATOM 817 N N . LYS A 1 102 ? -3.980 -4.332 -11.947 1.00 83.25 102 LYS A N 1
ATOM 818 C CA . LYS A 1 102 ? -4.147 -3.457 -13.124 1.00 83.25 102 LYS A CA 1
ATOM 819 C C . LYS A 1 102 ? -2.911 -2.632 -13.459 1.00 83.25 102 LYS A C 1
ATOM 821 O O . LYS A 1 102 ? -2.725 -2.292 -14.623 1.00 83.25 102 LYS A O 1
ATOM 826 N N . ASN A 1 103 ? -2.098 -2.309 -12.459 1.00 79.25 103 ASN A N 1
ATOM 827 C CA . ASN A 1 103 ? -0.877 -1.524 -12.591 1.00 79.25 103 ASN A CA 1
ATOM 828 C C . ASN A 1 103 ? 0.349 -2.380 -12.236 1.00 79.25 103 ASN A C 1
ATOM 830 O O . ASN A 1 103 ? 1.062 -2.051 -11.279 1.00 79.25 103 ASN A O 1
ATOM 834 N N . PRO A 1 104 ? 0.619 -3.476 -12.978 1.00 68.44 104 PRO A N 1
ATOM 835 C CA .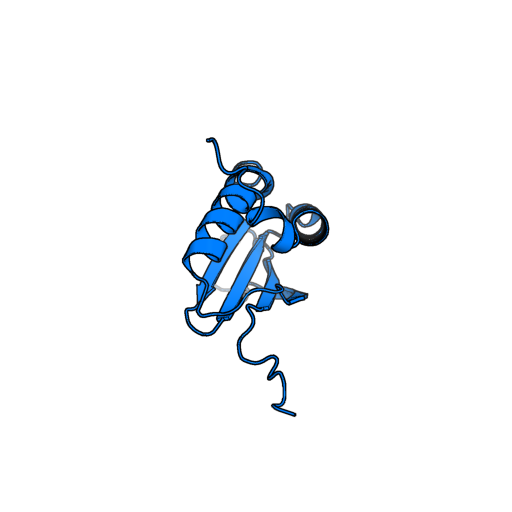 PRO A 1 104 ? 1.917 -4.119 -12.893 1.00 68.44 104 PRO A CA 1
ATOM 836 C C . PRO A 1 104 ? 2.966 -3.097 -13.351 1.00 68.44 104 PRO A C 1
ATOM 838 O O . PRO A 1 104 ? 2.770 -2.402 -14.349 1.00 68.44 104 PRO A O 1
ATOM 841 N N . LEU A 1 105 ? 4.066 -2.980 -12.606 1.00 63.88 105 LEU A N 1
ATOM 842 C CA . LEU A 1 105 ? 5.089 -1.935 -12.783 1.00 63.88 105 LEU A CA 1
ATOM 843 C C . LEU A 1 105 ? 5.763 -1.903 -14.174 1.00 63.88 105 LEU A C 1
ATOM 845 O O . LEU A 1 105 ? 6.469 -0.953 -14.492 1.00 63.88 105 LEU A O 1
ATOM 849 N N . ASP A 1 106 ? 5.482 -2.884 -15.030 1.00 55.97 106 ASP A N 1
ATOM 850 C CA . ASP A 1 106 ? 5.850 -2.899 -16.450 1.00 55.97 106 ASP A CA 1
ATOM 851 C C . ASP A 1 106 ? 5.276 -1.685 -17.218 1.00 55.97 106 ASP A C 1
ATOM 853 O O . ASP A 1 106 ? 5.923 -1.130 -18.101 1.00 55.97 106 ASP A O 1
ATOM 857 N N . ASN A 1 107 ? 4.102 -1.183 -16.810 1.00 49.91 107 ASN A N 1
ATOM 858 C CA . ASN A 1 107 ? 3.388 -0.097 -17.496 1.00 49.91 107 ASN A CA 1
ATOM 859 C C . ASN A 1 107 ? 3.883 1.322 -17.132 1.00 49.91 107 ASN A C 1
ATOM 861 O O . ASN A 1 107 ? 3.277 2.316 -17.530 1.00 49.91 107 ASN A O 1
ATOM 865 N N . VAL A 1 108 ? 4.938 1.446 -16.316 1.00 52.53 108 VAL A N 1
ATOM 866 C CA . VAL A 1 108 ? 5.513 2.747 -15.905 1.00 52.53 108 VAL A CA 1
ATOM 867 C C . VAL A 1 108 ? 6.750 3.118 -16.738 1.00 52.53 108 VAL A C 1
ATOM 869 O O . VAL A 1 108 ? 7.257 4.229 -16.610 1.00 52.53 108 VAL A O 1
ATOM 872 N N . LEU A 1 109 ? 7.218 2.217 -17.615 1.00 49.66 109 LEU A N 1
ATOM 873 C CA . LEU A 1 109 ? 8.363 2.436 -18.511 1.00 49.66 109 LEU A CA 1
ATOM 874 C C . LEU A 1 109 ? 7.976 2.978 -19.899 1.00 49.66 109 LEU A C 1
ATOM 876 O O . LEU A 1 109 ? 8.860 3.312 -20.686 1.00 49.66 109 LEU A O 1
ATOM 880 N N . GLU A 1 110 ? 6.685 3.115 -20.202 1.00 46.06 110 GLU A N 1
ATOM 881 C CA . GLU A 1 110 ? 6.212 3.725 -21.449 1.00 46.06 110 GLU A CA 1
ATOM 882 C C . GLU A 1 110 ? 5.942 5.229 -21.267 1.00 46.06 110 GLU A C 1
ATOM 884 O O . GLU A 1 110 ? 4.819 5.704 -21.419 1.00 46.06 110 GLU A O 1
ATOM 889 N N . GLU A 1 111 ? 6.976 6.013 -20.951 1.00 50.19 111 GLU A N 1
ATOM 890 C CA . GLU A 1 111 ? 6.961 7.415 -21.378 1.00 50.19 111 GLU A CA 1
ATOM 891 C C . GLU A 1 111 ? 7.413 7.429 -22.850 1.00 50.19 111 GLU A C 1
ATOM 893 O O . GLU A 1 111 ? 8.519 6.963 -23.146 1.00 50.19 111 GLU A O 1
ATOM 898 N N . PRO A 1 112 ? 6.588 7.897 -23.809 1.00 46.66 112 PRO A N 1
ATOM 899 C CA . PRO A 1 112 ? 7.049 8.052 -25.177 1.00 46.66 112 PRO A CA 1
ATOM 900 C C . PRO A 1 112 ? 8.204 9.053 -25.164 1.00 46.66 112 PRO A C 1
ATOM 902 O O . PRO A 1 112 ? 8.058 10.177 -24.686 1.00 46.66 112 PRO A O 1
ATOM 905 N N . LEU A 1 113 ? 9.358 8.634 -25.686 1.00 48.88 113 LEU A N 1
ATOM 906 C CA . LEU A 1 113 ? 10.430 9.538 -26.092 1.00 48.88 113 LEU A CA 1
ATOM 907 C C . LEU A 1 113 ? 9.806 10.589 -27.019 1.00 48.88 113 LEU A C 1
ATOM 909 O O . LEU A 1 113 ? 9.533 10.309 -28.186 1.00 48.88 113 LEU A O 1
ATOM 913 N N . THR A 1 114 ? 9.502 11.766 -26.480 1.00 49.75 114 THR A N 1
ATOM 914 C CA . THR A 1 114 ? 9.130 12.919 -27.297 1.00 49.75 114 THR A CA 1
ATOM 915 C C . THR A 1 114 ? 10.414 13.404 -27.965 1.00 49.75 114 THR A C 1
ATOM 917 O O . THR A 1 114 ? 11.353 13.775 -27.260 1.00 49.75 114 THR A O 1
ATOM 920 N N . ASP A 1 115 ? 10.447 13.280 -29.294 1.00 49.53 115 ASP A N 1
ATOM 921 C CA . ASP A 1 115 ? 11.506 13.715 -30.223 1.00 49.53 115 ASP A CA 1
ATOM 922 C C . ASP A 1 115 ? 11.963 15.167 -29.991 1.00 49.53 115 ASP A C 1
ATOM 924 O O . ASP A 1 115 ? 11.086 16.039 -29.763 1.00 49.53 115 ASP A O 1
#

pLDDT: mean 75.91, std 16.33, range [39.75, 91.25]